Protein AF-A0A6L9F0Z8-F1 (afdb_monomer_lite)

pLDDT: mean 82.61, std 17.64, range [38.12, 96.25]

Foldseek 3Di:
DDDDDDDPPPPPPPPPPPPDDDLLVLLLLVLVLVLLVVVLVVCVVVVNPCSVVSVVVSVVSVVVSVVVVCVVQVDPVSVVSSVVSNVVNNVPND

Sequence (94 aa):
MKKRIQILLIAVITSLSSCGGSIESDAKKVAELQCEVKELAQKALSGDQSALSESQKLANKANTLTQQLQKKYTTIEDRQKFQQAIIKASQKCN

Radius of gyration: 20.58 Å; chains: 1; bounding box: 58×41×50 Å

Secondary structure (DSSP, 8-state):
------------------SS--HHHHHHHHHHHHHHHHHHHHHHHTT-THHHHHHHHHHHHHHHHHHHHHHH--SHHHHHHHHHHHHHHHTT--

Structure (mmCIF, N/CA/C/O backbone):
data_AF-A0A6L9F0Z8-F1
#
_entry.id   AF-A0A6L9F0Z8-F1
#
loop_
_atom_site.group_PDB
_atom_site.id
_atom_site.type_symbol
_atom_site.label_atom_id
_atom_site.label_alt_id
_atom_site.label_comp_id
_atom_site.label_asym_id
_atom_site.label_entity_id
_atom_site.label_seq_id
_atom_site.pdbx_PDB_ins_code
_atom_site.Cartn_x
_atom_site.Cartn_y
_atom_site.Cartn_z
_atom_site.occupancy
_atom_site.B_iso_or_equiv
_atom_site.auth_seq_id
_atom_site.auth_comp_id
_atom_site.auth_asym_id
_atom_site.auth_atom_id
_atom_site.pdbx_PDB_model_num
ATOM 1 N N . MET A 1 1 ? 38.905 -31.089 -32.658 1.00 38.12 1 MET A N 1
ATOM 2 C CA . MET A 1 1 ? 39.261 -29.722 -33.102 1.00 38.12 1 MET A CA 1
ATOM 3 C C . MET A 1 1 ? 38.442 -28.722 -32.299 1.00 38.12 1 MET A C 1
ATOM 5 O O . MET A 1 1 ? 37.244 -28.606 -32.512 1.00 38.12 1 MET A O 1
ATOM 9 N N . LYS A 1 2 ? 39.074 -28.089 -31.305 1.00 45.91 2 LYS A N 1
ATOM 10 C CA . LYS A 1 2 ? 38.467 -27.095 -30.409 1.00 45.91 2 LYS A CA 1
ATOM 11 C C . LYS A 1 2 ? 38.261 -25.793 -31.192 1.00 45.91 2 LYS A C 1
ATOM 13 O O . LYS A 1 2 ? 39.249 -25.194 -31.611 1.00 45.91 2 LYS A O 1
ATOM 18 N N . LYS A 1 3 ? 37.016 -25.363 -31.411 1.00 52.19 3 LYS A N 1
ATOM 19 C CA . LYS A 1 3 ? 36.708 -24.038 -31.972 1.00 52.19 3 LYS A CA 1
ATOM 20 C C . LYS A 1 3 ? 35.955 -23.213 -30.936 1.00 52.19 3 LYS A C 1
ATOM 22 O O . LYS A 1 3 ? 35.215 -23.737 -30.114 1.00 52.19 3 LYS A O 1
ATOM 27 N N . ARG A 1 4 ? 36.343 -21.947 -30.900 1.00 56.31 4 ARG A N 1
ATOM 28 C CA . ARG A 1 4 ? 36.420 -21.096 -29.721 1.00 56.31 4 ARG A CA 1
ATOM 29 C C . ARG A 1 4 ? 35.069 -20.468 -29.399 1.00 56.31 4 ARG A C 1
ATOM 31 O O . ARG A 1 4 ? 34.335 -20.061 -30.289 1.00 56.31 4 ARG A O 1
ATOM 38 N N . ILE A 1 5 ? 34.817 -20.385 -28.101 1.00 60.69 5 ILE A N 1
ATOM 39 C CA . ILE A 1 5 ? 33.778 -19.609 -27.435 1.00 60.69 5 ILE A CA 1
ATOM 40 C C . ILE A 1 5 ? 33.847 -18.148 -27.910 1.00 60.69 5 ILE A C 1
ATOM 42 O O . ILE A 1 5 ? 34.891 -17.514 -27.770 1.00 60.69 5 ILE A O 1
ATOM 46 N N . GLN A 1 6 ? 32.739 -17.608 -28.420 1.00 53.66 6 GLN A N 1
ATOM 47 C CA . GLN A 1 6 ? 32.493 -16.165 -28.451 1.00 53.66 6 GLN A CA 1
ATOM 48 C C . GLN A 1 6 ? 31.175 -15.882 -27.732 1.00 53.66 6 GLN A C 1
ATOM 50 O O . GLN A 1 6 ? 30.091 -15.886 -28.304 1.00 53.66 6 GLN A O 1
ATOM 55 N N . ILE A 1 7 ? 31.316 -15.699 -26.423 1.00 53.94 7 ILE A N 1
ATOM 56 C CA . ILE A 1 7 ? 30.322 -15.120 -25.528 1.00 53.94 7 ILE A CA 1
ATOM 57 C C . ILE A 1 7 ? 30.168 -13.645 -25.925 1.00 53.94 7 ILE A C 1
ATOM 59 O O . ILE A 1 7 ? 31.090 -12.855 -25.736 1.00 53.94 7 ILE A O 1
ATOM 63 N N . LEU A 1 8 ? 29.018 -13.276 -26.486 1.00 47.78 8 LEU A N 1
ATOM 64 C CA . LEU A 1 8 ? 28.619 -11.884 -26.707 1.00 47.78 8 LEU A CA 1
ATOM 65 C C . LEU A 1 8 ? 27.695 -11.475 -25.551 1.00 47.78 8 LEU A C 1
ATOM 67 O O . LEU A 1 8 ? 26.472 -11.511 -25.642 1.00 47.78 8 LEU A O 1
ATOM 71 N N . LEU A 1 9 ? 28.324 -11.166 -24.416 1.00 52.41 9 LEU A N 1
ATOM 72 C CA . LEU A 1 9 ? 27.694 -10.670 -23.193 1.00 52.41 9 LEU A CA 1
ATOM 73 C C . LEU A 1 9 ? 27.625 -9.140 -23.288 1.00 52.41 9 LEU A C 1
ATOM 75 O O . LEU A 1 9 ? 28.506 -8.435 -22.805 1.00 52.41 9 LEU A O 1
ATOM 79 N N . ILE A 1 10 ? 26.595 -8.613 -23.951 1.00 54.41 10 ILE A N 1
ATOM 80 C CA . ILE A 1 10 ? 26.275 -7.181 -23.876 1.00 54.41 10 ILE A CA 1
ATOM 81 C C . ILE A 1 10 ? 25.297 -7.010 -22.716 1.00 54.41 10 ILE A C 1
ATOM 83 O O . ILE A 1 10 ? 24.084 -6.960 -22.889 1.00 54.41 10 ILE A O 1
ATOM 87 N N . ALA A 1 11 ? 25.851 -6.981 -21.506 1.00 55.72 11 ALA A N 1
ATOM 88 C CA . ALA A 1 11 ? 25.152 -6.567 -20.300 1.00 55.72 11 ALA A CA 1
ATOM 89 C C . ALA A 1 11 ? 25.772 -5.253 -19.826 1.00 55.72 11 ALA A C 1
ATOM 91 O O . ALA A 1 11 ? 26.683 -5.239 -19.004 1.00 55.72 11 ALA A O 1
ATOM 92 N N . VAL A 1 12 ? 25.281 -4.141 -20.368 1.00 57.12 12 VAL A N 1
ATOM 93 C CA . VAL A 1 12 ? 25.471 -2.820 -19.763 1.00 57.12 12 VAL A CA 1
ATOM 94 C C . VAL A 1 12 ? 24.112 -2.138 -19.750 1.00 57.12 12 VAL A C 1
ATOM 96 O O . VAL A 1 12 ? 23.808 -1.269 -20.559 1.00 57.12 12 VAL A O 1
ATOM 99 N N . ILE A 1 13 ? 23.264 -2.583 -18.826 1.00 59.38 13 ILE A N 1
ATOM 100 C CA . ILE A 1 13 ? 22.201 -1.731 -18.306 1.00 59.38 13 ILE A CA 1
ATOM 101 C C . ILE A 1 13 ? 22.846 -1.063 -17.103 1.00 59.38 13 ILE A C 1
ATOM 103 O O . ILE A 1 13 ? 22.962 -1.663 -16.035 1.00 59.38 13 ILE A O 1
ATOM 107 N N . THR A 1 14 ? 23.370 0.143 -17.309 1.00 50.31 14 THR A N 1
ATOM 108 C CA . THR A 1 14 ? 23.801 1.011 -16.218 1.00 50.31 14 THR A CA 1
ATOM 109 C C . THR A 1 14 ? 22.593 1.231 -15.325 1.00 50.31 14 THR A C 1
ATOM 111 O O . THR A 1 14 ? 21.691 2.005 -15.645 1.00 50.31 14 THR A O 1
ATOM 114 N N . SER A 1 15 ? 22.568 0.492 -14.223 1.00 44.81 15 SER A N 1
ATOM 115 C CA . SER A 1 15 ? 21.718 0.729 -13.077 1.00 44.81 15 SER A CA 1
ATOM 116 C C . SER A 1 15 ? 21.901 2.183 -12.667 1.00 44.81 15 SER A C 1
ATOM 118 O O . SER A 1 15 ? 22.891 2.541 -12.030 1.00 44.81 15 SER A O 1
ATOM 120 N N . LEU A 1 16 ? 20.942 3.015 -13.064 1.00 45.00 16 LEU A N 1
ATOM 121 C CA . LEU A 1 16 ? 20.627 4.264 -12.397 1.00 45.00 16 LEU A CA 1
ATOM 122 C C . LEU A 1 16 ? 20.307 3.896 -10.948 1.00 45.00 16 LEU A C 1
ATOM 124 O O . LEU A 1 16 ? 19.157 3.643 -10.594 1.00 45.00 16 LEU A O 1
ATOM 128 N N . SER A 1 17 ? 21.336 3.810 -10.107 1.00 47.62 17 SER A N 1
ATOM 129 C CA . SER A 1 17 ? 21.202 3.799 -8.658 1.00 47.62 17 SER A CA 1
ATOM 130 C C . SER A 1 17 ? 20.710 5.181 -8.248 1.00 47.62 17 SER A C 1
ATOM 132 O O . SER A 1 17 ? 21.466 6.037 -7.798 1.00 47.62 17 SER A O 1
ATOM 134 N N . SER A 1 18 ? 19.420 5.411 -8.496 1.00 41.78 18 SER A N 1
ATOM 135 C CA . SER A 1 18 ? 18.651 6.491 -7.910 1.00 41.78 18 SER A CA 1
ATOM 136 C C . SER A 1 18 ? 18.803 6.370 -6.399 1.00 41.78 18 SER A C 1
ATOM 138 O O . SER A 1 18 ? 18.514 5.320 -5.823 1.00 41.78 18 SER A O 1
ATOM 140 N N . CYS A 1 19 ? 19.270 7.439 -5.760 1.00 49.19 19 CYS A N 1
ATOM 141 C CA . CYS A 1 19 ? 19.320 7.610 -4.310 1.00 49.19 19 CYS A CA 1
ATOM 142 C C . CYS A 1 19 ? 17.906 7.697 -3.691 1.00 49.19 19 CYS A C 1
ATOM 144 O O . CYS A 1 19 ? 17.604 8.611 -2.930 1.00 49.19 19 CYS A O 1
ATOM 146 N N . GLY A 1 20 ? 17.012 6.769 -4.030 1.00 50.34 20 GLY A N 1
ATOM 147 C CA . GLY A 1 20 ? 15.671 6.628 -3.478 1.00 50.34 20 GLY A CA 1
ATOM 148 C C . GLY A 1 20 ? 15.446 5.159 -3.152 1.00 50.34 20 GLY A C 1
ATOM 149 O O . GLY A 1 20 ? 15.610 4.329 -4.034 1.00 50.34 20 GLY A O 1
ATOM 150 N N . GLY A 1 21 ? 15.091 4.850 -1.898 1.00 63.72 21 GLY A N 1
ATOM 151 C CA . GLY A 1 21 ? 15.168 3.521 -1.253 1.00 63.72 21 GLY A CA 1
ATOM 152 C C . GLY A 1 21 ? 14.771 2.268 -2.062 1.00 63.72 21 GLY A C 1
ATOM 153 O O . GLY A 1 21 ? 14.140 2.337 -3.107 1.00 63.72 21 GLY A O 1
ATOM 154 N N . SER A 1 22 ? 15.136 1.080 -1.575 1.00 86.44 22 SER A N 1
ATOM 155 C CA . SER A 1 22 ? 14.879 -0.191 -2.283 1.00 86.44 22 SER A CA 1
ATOM 156 C C . SER A 1 22 ? 13.392 -0.409 -2.618 1.00 86.44 22 SER A C 1
ATOM 158 O O . SER A 1 22 ? 12.512 -0.021 -1.845 1.00 86.44 22 SER A O 1
ATOM 160 N N . ILE A 1 23 ? 13.125 -1.117 -3.727 1.00 90.19 23 ILE A N 1
ATOM 161 C CA . ILE A 1 23 ? 11.808 -1.680 -4.086 1.00 90.19 23 ILE A CA 1
ATOM 162 C C . ILE A 1 23 ? 11.145 -2.374 -2.892 1.00 90.19 23 ILE A C 1
ATOM 164 O O . ILE A 1 23 ? 9.945 -2.231 -2.678 1.00 90.19 23 ILE A O 1
ATOM 168 N N . GLU A 1 24 ? 11.928 -3.079 -2.079 1.00 91.50 24 GLU A N 1
ATOM 169 C CA . GLU A 1 24 ? 11.428 -3.788 -0.900 1.00 91.50 24 GLU A CA 1
ATOM 170 C C . GLU A 1 24 ? 10.938 -2.835 0.196 1.00 91.50 24 GLU A C 1
ATOM 172 O O . GLU A 1 24 ? 9.936 -3.108 0.853 1.00 91.50 24 GLU A O 1
ATOM 177 N N . SER A 1 25 ? 11.620 -1.702 0.388 1.00 92.50 25 SER A N 1
ATOM 178 C CA . SER A 1 25 ? 11.228 -0.697 1.381 1.00 92.50 25 SER A CA 1
ATOM 179 C C . SER A 1 25 ? 9.933 -0.008 0.973 1.00 92.50 25 SER A C 1
ATOM 181 O O . SER A 1 25 ? 9.037 0.163 1.796 1.00 92.50 25 SER A O 1
ATOM 183 N N . ASP A 1 26 ? 9.801 0.343 -0.302 1.00 93.62 26 ASP A N 1
ATOM 184 C CA . ASP A 1 26 ? 8.578 0.957 -0.805 1.00 93.62 26 ASP A CA 1
ATOM 185 C C . ASP A 1 26 ? 7.407 -0.032 -0.823 1.00 93.62 26 ASP A C 1
ATOM 187 O O . ASP A 1 26 ? 6.284 0.332 -0.474 1.00 93.62 26 ASP A O 1
ATOM 191 N N . ALA A 1 27 ? 7.670 -1.303 -1.131 1.00 93.50 27 ALA A N 1
ATOM 192 C CA . ALA A 1 27 ? 6.671 -2.359 -1.037 1.00 93.50 27 ALA A CA 1
ATOM 193 C C . ALA A 1 27 ? 6.196 -2.563 0.406 1.00 93.50 27 ALA A C 1
ATOM 195 O O . ALA A 1 27 ? 5.005 -2.763 0.633 1.00 93.50 27 ALA A O 1
ATOM 196 N N . LYS A 1 28 ? 7.104 -2.450 1.387 1.00 93.38 28 LYS A N 1
ATOM 197 C CA . LYS A 1 28 ? 6.760 -2.493 2.814 1.00 93.38 28 LYS A CA 1
ATOM 198 C C . LYS A 1 28 ? 5.802 -1.366 3.197 1.00 93.38 28 LYS A C 1
ATOM 200 O O . LYS A 1 28 ? 4.820 -1.643 3.868 1.00 93.38 28 LYS A O 1
ATOM 205 N N . LYS A 1 29 ? 6.023 -0.139 2.712 1.00 94.12 29 LYS A N 1
ATOM 206 C CA . LYS A 1 29 ? 5.110 0.994 2.966 1.00 94.12 29 LYS A CA 1
ATOM 207 C C . LYS A 1 29 ? 3.711 0.739 2.401 1.00 94.12 29 LYS A C 1
ATOM 209 O O . LYS A 1 29 ? 2.721 1.049 3.051 1.00 94.12 29 LYS A O 1
ATOM 214 N N . VAL A 1 30 ? 3.615 0.166 1.197 1.00 93.94 30 VAL A N 1
ATOM 215 C CA . VAL A 1 30 ? 2.314 -0.202 0.608 1.00 93.94 30 VAL A CA 1
ATOM 216 C C . VAL A 1 30 ? 1.640 -1.310 1.417 1.00 93.94 30 VAL A C 1
ATOM 218 O O . VAL A 1 30 ? 0.447 -1.216 1.687 1.00 93.94 30 VAL A O 1
ATOM 221 N N . ALA A 1 31 ? 2.390 -2.332 1.828 1.00 93.56 31 ALA A N 1
ATOM 222 C CA . ALA A 1 31 ? 1.870 -3.402 2.674 1.00 93.56 31 ALA A CA 1
ATOM 223 C C . ALA A 1 31 ? 1.378 -2.872 4.032 1.00 93.56 31 ALA A C 1
ATOM 225 O O . ALA A 1 31 ? 0.293 -3.237 4.464 1.00 93.56 31 ALA A O 1
ATOM 226 N N . GLU A 1 32 ? 2.117 -1.959 4.668 1.00 93.62 32 GLU A N 1
ATOM 227 C CA . GLU A 1 32 ? 1.711 -1.299 5.918 1.00 93.62 32 GLU A CA 1
ATOM 228 C C . GLU A 1 32 ? 0.383 -0.550 5.752 1.00 93.62 32 GLU A C 1
ATOM 230 O O . GLU A 1 32 ? -0.513 -0.723 6.573 1.00 93.62 32 GLU A O 1
ATOM 235 N N . LEU A 1 33 ? 0.191 0.184 4.647 1.00 94.56 33 LEU A N 1
ATOM 236 C CA . LEU A 1 33 ? -1.100 0.817 4.353 1.00 94.56 33 LEU A CA 1
ATOM 237 C C . LEU A 1 33 ? -2.228 -0.212 4.203 1.00 94.56 33 LEU A C 1
ATOM 239 O O . LEU A 1 33 ? -3.338 0.034 4.664 1.00 94.56 33 LEU A O 1
ATOM 243 N N . GLN A 1 34 ? -1.965 -1.363 3.578 1.00 91.88 34 GLN A N 1
ATOM 244 C CA . GLN A 1 34 ? -2.955 -2.440 3.486 1.00 91.88 34 GLN A CA 1
ATOM 245 C C . GLN A 1 34 ? -3.288 -3.031 4.861 1.00 91.88 34 GLN A C 1
ATOM 247 O O . GLN A 1 34 ? -4.449 -3.365 5.099 1.00 91.88 34 GLN A O 1
ATOM 252 N N . CYS A 1 35 ? -2.312 -3.139 5.768 1.00 92.81 35 CYS A N 1
ATOM 253 C CA . CYS A 1 35 ? -2.575 -3.540 7.149 1.00 92.81 35 CYS A CA 1
ATOM 254 C C . CYS A 1 35 ? -3.431 -2.481 7.869 1.00 92.81 35 CYS A C 1
ATOM 256 O O . CYS A 1 35 ? -4.460 -2.834 8.440 1.00 92.81 35 CYS A O 1
ATOM 258 N N . GLU A 1 36 ? -3.071 -1.192 7.768 1.00 93.44 36 GLU A N 1
ATOM 259 C CA . GLU A 1 36 ? -3.827 -0.077 8.370 1.00 93.44 36 GLU A CA 1
ATOM 260 C C . GLU A 1 36 ? -5.293 -0.081 7.883 1.00 93.44 36 GLU A C 1
ATOM 262 O O . GLU A 1 36 ? -6.202 0.160 8.673 1.00 93.44 36 GLU A O 1
ATOM 267 N N . VAL A 1 37 ? -5.565 -0.434 6.615 1.00 92.75 37 VAL A N 1
ATOM 268 C CA . VAL A 1 37 ? -6.946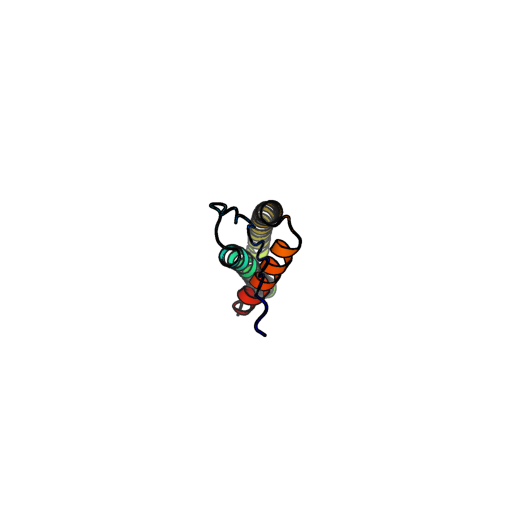 -0.594 6.106 1.00 92.75 37 VAL A CA 1
ATOM 269 C C . VAL A 1 37 ? -7.703 -1.702 6.849 1.00 92.75 37 VAL A C 1
ATOM 271 O O . VAL A 1 37 ? -8.877 -1.520 7.176 1.00 92.75 37 VAL A O 1
ATOM 274 N N . LYS A 1 38 ? -7.068 -2.852 7.112 1.00 91.25 38 LYS A N 1
ATOM 275 C CA . LYS A 1 38 ? -7.710 -3.967 7.831 1.00 91.25 38 LYS A CA 1
ATOM 276 C C . LYS A 1 38 ? -8.020 -3.593 9.278 1.00 91.25 38 LYS A C 1
ATOM 278 O O . LYS A 1 38 ? -9.130 -3.847 9.741 1.00 91.25 38 LYS A O 1
ATOM 283 N N . GLU A 1 39 ? -7.070 -2.969 9.970 1.00 92.31 39 GLU A N 1
ATOM 284 C CA . GLU A 1 39 ? -7.263 -2.484 11.342 1.00 92.31 39 GLU A CA 1
ATOM 285 C C . GLU A 1 39 ? -8.404 -1.469 11.408 1.00 92.31 39 GLU A C 1
ATOM 287 O O . GLU A 1 39 ? -9.283 -1.547 12.266 1.00 92.31 39 GLU A O 1
ATOM 292 N N . LEU A 1 40 ? -8.438 -0.551 10.445 1.00 94.44 40 LEU A N 1
ATOM 293 C CA . LEU A 1 40 ? -9.476 0.457 10.351 1.00 94.44 40 LEU A CA 1
ATOM 294 C C . LEU A 1 40 ? -10.860 -0.145 10.092 1.00 94.44 40 LEU A C 1
ATOM 296 O O . LEU A 1 40 ? -11.850 0.313 10.661 1.00 94.44 40 LEU A O 1
ATOM 300 N N . ALA A 1 41 ? -10.934 -1.188 9.263 1.00 92.06 41 ALA A N 1
ATOM 301 C CA . ALA A 1 41 ? -12.168 -1.932 9.060 1.00 92.06 41 ALA A CA 1
ATOM 302 C C . ALA A 1 41 ? -12.649 -2.574 10.370 1.00 92.06 41 ALA A C 1
ATOM 304 O O . ALA A 1 41 ? -13.838 -2.511 10.673 1.00 92.06 41 ALA A O 1
ATOM 305 N N . GLN A 1 42 ? -11.744 -3.124 11.187 1.00 93.06 42 GLN A N 1
ATOM 306 C CA . GLN A 1 42 ? -12.112 -3.657 12.502 1.00 93.06 42 GLN A CA 1
ATOM 307 C C . GLN A 1 42 ? -12.597 -2.569 13.463 1.00 93.06 42 GLN A C 1
ATOM 309 O O . GLN A 1 42 ? -13.633 -2.757 14.098 1.00 93.06 42 GLN A O 1
ATOM 314 N N . LYS A 1 43 ? -11.924 -1.413 13.508 1.00 93.44 43 LYS A N 1
ATOM 315 C CA . LYS A 1 43 ? -12.373 -0.244 14.284 1.00 93.44 43 LYS A CA 1
ATOM 316 C C . LYS A 1 43 ? -13.777 0.210 13.878 1.00 93.44 43 LYS A C 1
ATOM 318 O O . LYS A 1 43 ? -14.634 0.449 14.727 1.00 93.44 43 LYS A O 1
ATOM 323 N N . ALA A 1 44 ? -14.040 0.290 12.574 1.00 92.25 44 ALA A N 1
ATOM 324 C CA . ALA A 1 44 ? -15.358 0.652 12.064 1.00 92.25 44 ALA A CA 1
ATOM 325 C C . ALA A 1 44 ? -16.431 -0.367 12.487 1.00 92.25 44 ALA A C 1
ATOM 327 O O . ALA A 1 44 ? -17.514 0.024 12.918 1.00 92.25 44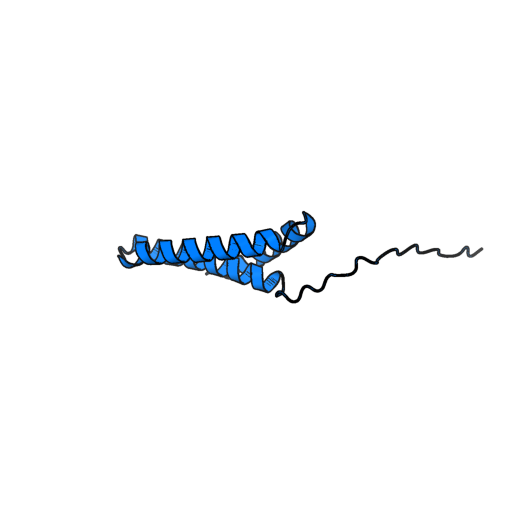 ALA A O 1
ATOM 328 N N . LEU A 1 45 ? -16.119 -1.667 12.425 1.00 93.62 45 LEU A N 1
ATOM 329 C CA . LEU A 1 45 ? -17.020 -2.738 12.865 1.00 93.62 45 LEU A CA 1
ATOM 330 C C . LEU A 1 45 ? -17.261 -2.732 14.381 1.00 93.62 45 LEU A C 1
ATOM 332 O O . LEU A 1 45 ? -18.351 -3.096 14.816 1.00 93.62 45 LEU A O 1
ATOM 336 N N . SER A 1 46 ? -16.291 -2.289 15.184 1.00 95.38 46 SER A N 1
ATOM 337 C CA . SER A 1 46 ? -16.458 -2.121 16.632 1.00 95.38 46 SER A CA 1
ATOM 338 C C . SER A 1 46 ? -17.185 -0.828 17.026 1.00 95.38 46 SER A C 1
ATOM 340 O O . SER A 1 46 ? -17.336 -0.560 18.215 1.00 95.38 46 SER A O 1
ATOM 342 N N . GLY A 1 47 ? -17.624 -0.013 16.059 1.00 92.56 47 GLY A N 1
ATOM 343 C CA . GLY A 1 47 ? -18.307 1.258 16.315 1.00 92.56 47 GLY A CA 1
ATOM 344 C C . GLY A 1 47 ? -17.379 2.394 16.755 1.00 92.56 47 GLY A C 1
ATOM 345 O O . GLY A 1 47 ? -17.845 3.376 17.334 1.00 92.56 47 GLY A O 1
ATOM 346 N N . ASP A 1 48 ? -16.074 2.281 16.497 1.00 94.75 48 ASP A N 1
ATOM 347 C CA . ASP A 1 48 ? -15.105 3.323 16.827 1.00 94.75 48 ASP A CA 1
ATOM 348 C C . ASP A 1 48 ? -15.300 4.543 15.910 1.00 94.75 48 ASP A C 1
ATOM 350 O O . ASP A 1 48 ? -15.121 4.486 14.690 1.00 94.75 48 ASP A O 1
ATOM 354 N N . GLN A 1 49 ? -15.652 5.680 16.512 1.00 90.50 49 GLN A N 1
ATOM 355 C CA . GLN A 1 49 ? -15.910 6.932 15.799 1.00 90.50 49 GLN A CA 1
ATOM 356 C C . GLN A 1 49 ? -14.641 7.547 15.183 1.00 90.50 49 GLN A C 1
ATOM 358 O O . GLN A 1 49 ? -14.737 8.363 14.262 1.00 90.50 49 GLN A O 1
ATOM 363 N N . SER A 1 50 ? -13.447 7.147 15.636 1.00 93.75 50 SER A N 1
ATOM 364 C CA . SER A 1 50 ? -12.175 7.586 15.052 1.00 93.75 50 SER A CA 1
ATOM 365 C C . SER A 1 50 ? -11.941 7.017 13.650 1.00 93.75 50 SER A C 1
ATOM 367 O O . SER A 1 50 ? -11.227 7.649 12.860 1.00 93.75 50 SER A O 1
ATOM 369 N N . ALA A 1 51 ? -12.600 5.902 13.301 1.00 92.50 51 ALA A N 1
ATOM 370 C CA . ALA A 1 51 ? -12.396 5.180 12.048 1.00 92.50 51 ALA A CA 1
ATOM 371 C C . ALA A 1 51 ? -12.615 6.064 10.810 1.00 92.50 51 ALA A C 1
ATOM 373 O O . ALA A 1 51 ? -11.865 5.985 9.838 1.00 92.50 51 ALA A O 1
ATOM 374 N N . LEU A 1 52 ? -13.586 6.982 10.849 1.00 89.19 52 LEU A N 1
ATOM 375 C CA . LEU A 1 52 ? -13.813 7.904 9.735 1.00 89.19 52 LEU A CA 1
ATOM 376 C C . LEU A 1 52 ? -12.631 8.870 9.552 1.00 89.19 52 LEU A C 1
ATOM 378 O O . LEU A 1 52 ? -12.124 9.031 8.442 1.00 89.19 52 LEU A O 1
ATOM 382 N N . SER A 1 53 ? -12.148 9.481 10.635 1.00 93.25 53 SER A N 1
ATOM 383 C CA . SER A 1 53 ? -11.030 10.434 10.575 1.00 93.25 53 SER A CA 1
ATOM 384 C C . SER A 1 53 ? -9.706 9.765 10.179 1.00 93.25 53 SER A C 1
ATOM 386 O O . SER A 1 53 ? -8.916 10.326 9.414 1.00 93.25 53 SER A O 1
ATOM 388 N N . GLU A 1 54 ? -9.471 8.543 10.659 1.00 94.12 54 GLU A N 1
ATOM 389 C CA . GLU A 1 54 ? -8.299 7.743 10.319 1.00 94.12 54 GLU A CA 1
ATOM 390 C C . GLU A 1 54 ? -8.355 7.256 8.864 1.00 94.12 54 GLU A C 1
ATOM 392 O O . GLU A 1 54 ? -7.329 7.301 8.183 1.00 94.12 54 GLU A O 1
ATOM 397 N N . SER A 1 55 ? -9.546 6.931 8.336 1.00 92.19 55 SER A N 1
ATOM 398 C CA . SER A 1 55 ? -9.739 6.590 6.914 1.00 92.19 55 SER A CA 1
ATOM 399 C C . SER A 1 55 ? -9.250 7.691 5.985 1.00 92.19 55 SER A C 1
ATOM 401 O O . SER A 1 55 ? -8.567 7.430 4.994 1.00 92.19 55 SER A O 1
ATOM 403 N N . GLN A 1 56 ? -9.528 8.944 6.340 1.00 94.00 56 GLN A N 1
ATOM 404 C CA . GLN A 1 56 ? -9.170 10.075 5.504 1.00 94.00 56 GLN A CA 1
ATOM 405 C C . GLN A 1 56 ? -7.666 10.357 5.554 1.00 94.00 56 GLN A C 1
ATOM 407 O O . GLN A 1 56 ? -7.048 10.640 4.525 1.00 94.00 56 GLN A O 1
ATOM 412 N N . LYS A 1 57 ? -7.043 10.203 6.730 1.00 94.88 57 LYS A N 1
ATOM 413 C CA . LYS A 1 57 ? -5.578 10.261 6.867 1.00 94.88 57 LYS A CA 1
ATOM 414 C C . LYS A 1 57 ? -4.906 9.161 6.049 1.00 94.88 57 LYS A C 1
ATOM 416 O O . LYS A 1 57 ? -3.937 9.436 5.341 1.00 94.88 57 LYS A O 1
AT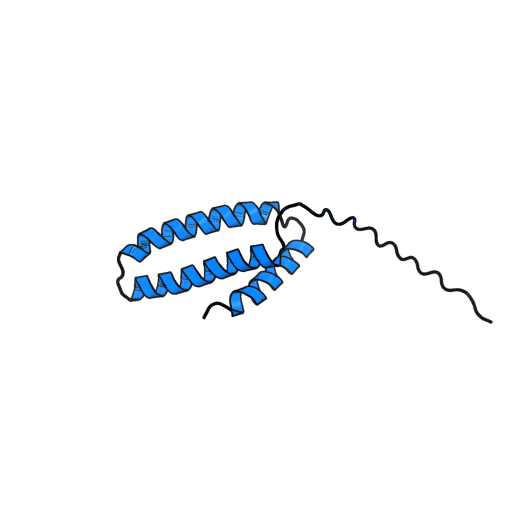OM 421 N N . LEU A 1 58 ? -5.437 7.943 6.116 1.00 95.19 58 LEU A N 1
ATOM 422 C CA . LEU A 1 58 ? -4.922 6.793 5.386 1.00 95.19 58 LEU A CA 1
ATOM 423 C C . LEU A 1 58 ? -5.035 6.989 3.869 1.00 95.19 58 LEU A C 1
ATOM 425 O O . LEU A 1 58 ? -4.059 6.777 3.152 1.00 95.19 58 LEU A O 1
ATOM 429 N N . ALA A 1 59 ? -6.172 7.498 3.387 1.00 94.69 59 ALA A N 1
ATOM 430 C CA . ALA A 1 59 ? -6.368 7.847 1.981 1.00 94.69 59 ALA A CA 1
ATOM 431 C C . ALA A 1 59 ? -5.352 8.897 1.496 1.00 94.69 59 ALA A C 1
ATOM 433 O O . ALA A 1 59 ? -4.768 8.753 0.422 1.00 94.69 59 ALA A O 1
ATOM 434 N N . ASN A 1 60 ? -5.068 9.922 2.307 1.00 95.56 60 ASN A N 1
ATOM 435 C CA . ASN A 1 60 ? -4.069 10.942 1.974 1.00 95.56 60 ASN A CA 1
ATOM 436 C C . ASN A 1 60 ? -2.641 10.372 1.916 1.00 95.56 60 ASN A C 1
ATOM 438 O O . ASN A 1 60 ? -1.891 10.686 0.983 1.00 95.56 60 ASN A O 1
ATOM 442 N N . LYS A 1 61 ? -2.266 9.504 2.870 1.00 94.88 61 LYS A N 1
ATOM 443 C CA . LYS A 1 61 ? -0.984 8.777 2.834 1.00 94.88 61 LYS A CA 1
ATOM 444 C C . LYS A 1 61 ? -0.882 7.918 1.569 1.00 94.88 61 LYS A C 1
ATOM 446 O O . LYS A 1 61 ? 0.129 7.982 0.871 1.00 94.88 61 LYS A O 1
ATOM 451 N N . ALA A 1 62 ? -1.935 7.165 1.249 1.00 94.38 62 ALA A N 1
ATOM 452 C CA . ALA A 1 62 ? -1.984 6.288 0.084 1.00 94.38 62 ALA A CA 1
ATOM 453 C C . ALA A 1 62 ? -1.872 7.064 -1.234 1.00 94.38 62 ALA A C 1
ATOM 455 O O . ALA A 1 62 ? -1.097 6.672 -2.107 1.00 94.38 62 ALA A O 1
ATOM 456 N N . ASN A 1 63 ? -2.566 8.198 -1.364 1.00 96.25 63 ASN A N 1
ATOM 457 C CA . ASN A 1 63 ? -2.461 9.067 -2.537 1.00 96.25 63 ASN A CA 1
ATOM 458 C C . ASN A 1 63 ? -1.047 9.631 -2.703 1.00 96.25 63 ASN A C 1
ATOM 460 O O . ASN A 1 63 ? -0.478 9.566 -3.793 1.00 96.25 63 ASN A O 1
ATOM 464 N N . THR A 1 64 ? -0.454 10.135 -1.618 1.00 95.06 64 THR A N 1
ATOM 465 C CA . THR A 1 64 ? 0.911 10.683 -1.635 1.00 95.06 64 THR A CA 1
ATOM 466 C C . THR A 1 64 ? 1.923 9.620 -2.049 1.00 95.06 64 THR A C 1
ATOM 468 O O . THR A 1 64 ? 2.745 9.848 -2.938 1.00 95.06 64 THR A O 1
ATOM 471 N N . LEU A 1 65 ? 1.837 8.433 -1.444 1.00 93.62 65 LEU A N 1
ATOM 472 C CA . LEU A 1 65 ? 2.721 7.323 -1.767 1.00 93.62 65 LEU A CA 1
ATOM 473 C C . LEU A 1 65 ? 2.517 6.867 -3.219 1.00 93.62 65 LEU A C 1
ATOM 475 O O . LEU A 1 65 ? 3.490 6.720 -3.949 1.00 93.62 65 LEU A O 1
ATOM 479 N N . THR A 1 66 ? 1.273 6.738 -3.683 1.00 91.81 66 THR A N 1
ATOM 480 C CA . THR A 1 66 ? 0.961 6.359 -5.073 1.00 91.81 66 THR A CA 1
ATOM 481 C C . THR A 1 66 ? 1.614 7.308 -6.076 1.00 91.81 66 THR A C 1
ATOM 483 O O . THR A 1 66 ? 2.260 6.849 -7.016 1.00 91.81 66 THR A O 1
ATOM 486 N N . GLN A 1 67 ? 1.530 8.622 -5.853 1.00 93.19 67 GLN A N 1
ATOM 487 C CA . GLN A 1 67 ? 2.166 9.610 -6.729 1.00 93.19 67 GLN A CA 1
ATOM 488 C C . GLN A 1 67 ? 3.697 9.493 -6.744 1.00 93.19 67 GLN A C 1
ATOM 490 O O . GLN A 1 67 ? 4.317 9.674 -7.793 1.00 93.19 67 GLN A O 1
ATOM 495 N N . GLN A 1 68 ? 4.324 9.187 -5.602 1.00 91.50 68 GLN A N 1
ATOM 496 C CA . GLN A 1 68 ? 5.772 8.959 -5.531 1.00 91.50 68 GLN A CA 1
ATOM 497 C C . GLN A 1 68 ? 6.176 7.693 -6.296 1.00 91.50 68 GLN A C 1
ATOM 499 O O . GLN A 1 68 ? 7.123 7.717 -7.083 1.00 91.50 68 GLN A O 1
ATOM 504 N N . LEU A 1 69 ? 5.436 6.600 -6.109 1.00 91.12 69 LEU A N 1
ATOM 5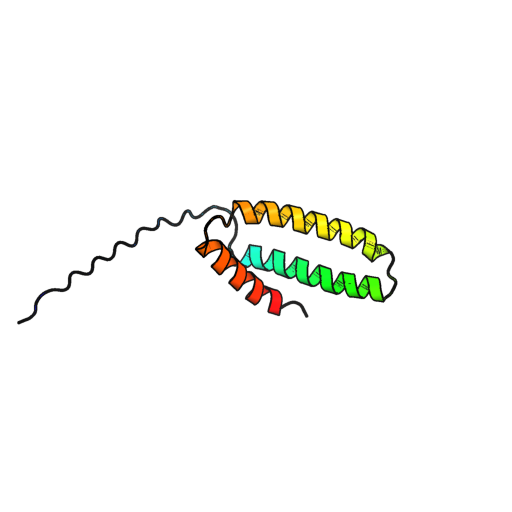05 C CA . LEU A 1 69 ? 5.746 5.303 -6.708 1.00 91.12 69 LEU A CA 1
ATOM 506 C C . LEU A 1 69 ? 5.486 5.279 -8.219 1.00 91.12 69 LEU A C 1
ATOM 508 O O . LEU A 1 69 ? 6.277 4.698 -8.957 1.00 91.12 69 LEU A O 1
ATOM 512 N N . GLN A 1 70 ? 4.438 5.956 -8.701 1.00 89.44 70 GLN A N 1
ATOM 513 C CA . GLN A 1 70 ? 4.154 6.092 -10.137 1.00 89.44 70 GLN A CA 1
ATOM 514 C C . GLN A 1 70 ? 5.296 6.778 -10.893 1.00 89.44 70 GLN A C 1
ATOM 516 O O . GLN A 1 70 ? 5.619 6.388 -12.013 1.00 89.44 70 GLN A O 1
ATOM 521 N N . LYS A 1 71 ? 5.935 7.776 -10.272 1.00 90.12 71 LYS A N 1
ATOM 522 C CA . LYS A 1 71 ? 7.110 8.454 -10.839 1.00 90.12 71 LYS A CA 1
ATOM 523 C C . LYS A 1 71 ? 8.367 7.584 -10.793 1.00 90.12 71 LYS A C 1
ATOM 525 O O . LYS A 1 71 ? 9.269 7.786 -11.598 1.00 90.12 71 LYS A O 1
ATOM 530 N N . LYS A 1 72 ? 8.433 6.641 -9.849 1.00 88.75 72 LYS A N 1
ATOM 531 C CA . LYS A 1 72 ? 9.599 5.787 -9.610 1.00 88.75 72 LYS A CA 1
ATOM 532 C C . LYS A 1 72 ? 9.620 4.528 -10.480 1.00 88.75 72 LYS A C 1
ATOM 534 O O . LYS A 1 72 ? 10.687 4.143 -10.940 1.00 88.75 72 LYS A O 1
ATOM 539 N N . TYR A 1 73 ? 8.465 3.905 -10.722 1.00 91.12 73 TYR A N 1
ATOM 540 C CA . TYR A 1 73 ? 8.346 2.630 -11.443 1.00 91.12 73 TYR A CA 1
ATOM 541 C C . TYR A 1 73 ? 7.651 2.807 -12.796 1.00 91.12 73 TYR A C 1
ATOM 543 O O . TYR A 1 73 ? 6.480 2.466 -12.995 1.00 91.12 73 TYR A O 1
ATOM 551 N N . THR A 1 74 ? 8.386 3.378 -13.746 1.00 91.00 74 THR A N 1
ATOM 552 C CA . THR A 1 74 ? 7.855 3.780 -15.056 1.00 91.00 74 THR A CA 1
ATOM 553 C C . THR A 1 74 ? 7.909 2.663 -16.098 1.00 91.00 74 THR A C 1
ATOM 555 O O . THR A 1 74 ? 7.118 2.672 -17.047 1.00 91.00 74 THR A O 1
ATOM 558 N N . THR A 1 75 ? 8.765 1.656 -15.910 1.00 91.69 75 THR A N 1
ATOM 559 C CA . THR A 1 75 ? 8.892 0.516 -16.828 1.00 91.69 75 THR A CA 1
ATOM 560 C C . THR A 1 75 ? 7.963 -0.640 -16.444 1.00 91.69 75 THR A C 1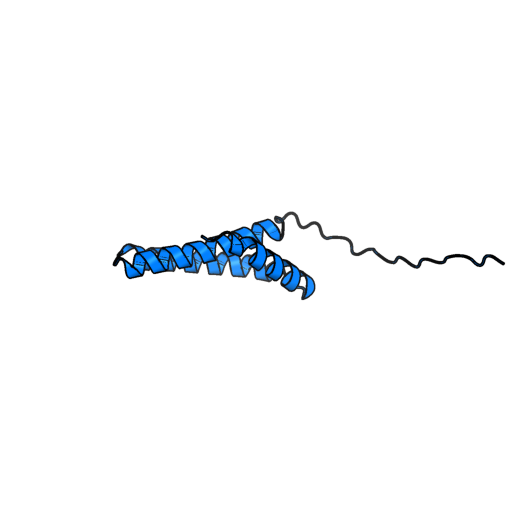
ATOM 562 O O . THR A 1 75 ? 7.488 -0.741 -15.311 1.00 91.69 75 THR A O 1
ATOM 565 N N . ILE A 1 76 ? 7.673 -1.531 -17.400 1.00 92.50 76 ILE A N 1
ATOM 566 C CA . ILE A 1 76 ? 6.884 -2.747 -17.131 1.00 92.50 76 ILE A CA 1
ATOM 567 C C . ILE A 1 76 ? 7.626 -3.655 -16.143 1.00 92.50 76 ILE A C 1
ATOM 569 O O . ILE A 1 76 ? 7.011 -4.163 -15.208 1.00 92.50 76 ILE A O 1
ATOM 573 N N . GLU A 1 77 ? 8.937 -3.822 -16.324 1.00 91.44 77 GLU A N 1
ATOM 574 C CA . GLU A 1 77 ? 9.772 -4.667 -15.468 1.00 91.44 77 GLU A CA 1
ATOM 575 C C . GLU A 1 77 ? 9.797 -4.159 -14.019 1.00 91.44 77 GLU A C 1
ATOM 577 O O . GLU A 1 77 ? 9.599 -4.940 -13.086 1.00 91.44 77 GLU A O 1
ATOM 582 N N . ASP A 1 78 ? 9.958 -2.849 -13.816 1.00 90.06 78 ASP A N 1
ATOM 583 C CA . ASP A 1 78 ? 9.929 -2.248 -12.480 1.00 90.06 78 ASP A CA 1
ATOM 584 C C . ASP A 1 78 ? 8.584 -2.463 -11.795 1.00 90.06 78 ASP A C 1
ATOM 586 O O . ASP A 1 78 ? 8.536 -2.839 -10.624 1.00 90.06 78 ASP A O 1
ATOM 590 N N . ARG A 1 79 ? 7.478 -2.282 -12.530 1.00 89.81 79 ARG A N 1
ATOM 591 C CA . ARG A 1 79 ? 6.132 -2.530 -12.001 1.00 89.81 79 ARG A CA 1
ATOM 592 C C . ARG A 1 79 ? 5.935 -3.990 -11.606 1.00 89.81 79 ARG A C 1
ATOM 594 O O . ARG A 1 79 ? 5.362 -4.247 -10.551 1.00 89.81 79 ARG A O 1
ATOM 601 N N . GLN A 1 80 ? 6.433 -4.937 -12.402 1.00 94.00 80 GLN A N 1
ATOM 602 C CA . GLN A 1 80 ? 6.365 -6.366 -12.079 1.00 94.00 80 GLN A CA 1
ATOM 603 C C . GLN A 1 80 ? 7.169 -6.698 -10.816 1.00 94.00 80 GLN A C 1
ATOM 605 O O . GLN A 1 80 ? 6.643 -7.345 -9.908 1.00 94.00 80 GLN A O 1
ATOM 610 N N . LYS A 1 81 ? 8.415 -6.215 -10.719 1.00 92.94 81 LYS A N 1
ATOM 611 C CA . LYS A 1 81 ? 9.261 -6.399 -9.527 1.00 92.94 81 LYS A CA 1
ATOM 612 C C . LYS A 1 81 ? 8.625 -5.775 -8.289 1.00 92.94 81 LYS A C 1
ATOM 614 O O . LYS A 1 81 ? 8.585 -6.400 -7.230 1.00 92.94 81 LYS A O 1
ATOM 619 N N . PHE A 1 82 ? 8.087 -4.567 -8.427 1.00 93.06 82 PHE A N 1
ATOM 620 C CA . PHE A 1 82 ? 7.408 -3.869 -7.345 1.00 93.06 82 PHE A CA 1
ATOM 621 C C . PHE A 1 82 ? 6.145 -4.607 -6.885 1.00 93.06 82 PHE A C 1
ATOM 623 O O . PHE A 1 82 ? 5.949 -4.798 -5.687 1.00 93.06 82 PHE A O 1
ATOM 630 N N . GLN A 1 83 ? 5.331 -5.114 -7.813 1.00 92.88 83 GLN A N 1
ATOM 631 C CA . GLN A 1 83 ? 4.141 -5.899 -7.488 1.00 92.88 83 GLN A CA 1
ATOM 632 C C . GLN A 1 83 ? 4.489 -7.198 -6.746 1.00 92.88 83 GLN A C 1
ATOM 634 O O . GLN A 1 83 ? 3.851 -7.518 -5.743 1.00 92.88 83 GLN A O 1
ATOM 639 N N . GLN A 1 84 ? 5.527 -7.921 -7.179 1.00 94.00 84 GLN A N 1
ATOM 640 C CA . GLN A 1 84 ? 6.010 -9.107 -6.461 1.00 94.00 84 GLN A CA 1
ATOM 641 C C . GLN A 1 84 ? 6.497 -8.761 -5.048 1.00 94.00 84 GLN A C 1
ATOM 643 O O . GLN A 1 84 ? 6.197 -9.480 -4.092 1.00 94.00 84 GLN A O 1
ATOM 648 N N . ALA A 1 85 ? 7.206 -7.640 -4.897 1.00 94.44 85 ALA A N 1
ATOM 649 C CA . ALA A 1 85 ? 7.660 -7.169 -3.596 1.00 94.44 85 ALA A CA 1
ATOM 650 C C . ALA A 1 85 ? 6.484 -6.810 -2.672 1.00 94.44 85 ALA A C 1
ATOM 652 O O . ALA A 1 85 ? 6.517 -7.175 -1.497 1.00 94.44 85 ALA A O 1
ATOM 653 N N . ILE A 1 86 ? 5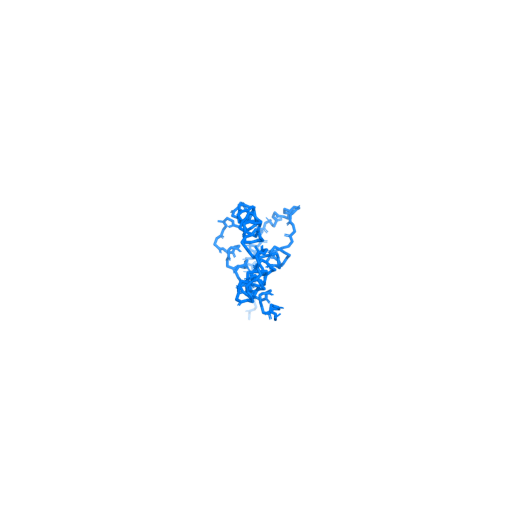.423 -6.172 -3.189 1.00 91.94 86 ILE A N 1
ATOM 654 C CA . ILE A 1 86 ? 4.197 -5.892 -2.421 1.00 91.94 86 ILE A CA 1
ATOM 655 C C . ILE A 1 86 ? 3.558 -7.195 -1.947 1.00 91.94 86 ILE A C 1
ATOM 657 O O . ILE A 1 86 ? 3.248 -7.309 -0.763 1.00 91.94 86 ILE A O 1
ATOM 661 N N . ILE A 1 87 ? 3.390 -8.188 -2.829 1.00 92.38 87 ILE A N 1
ATOM 662 C CA . ILE A 1 87 ? 2.795 -9.488 -2.471 1.00 92.38 87 ILE A CA 1
ATOM 663 C C . ILE A 1 87 ? 3.575 -10.124 -1.315 1.00 92.38 87 ILE A C 1
ATOM 665 O O . ILE A 1 87 ? 2.985 -10.508 -0.307 1.00 92.38 87 ILE A O 1
ATOM 669 N N . LYS A 1 88 ? 4.907 -10.166 -1.420 1.00 92.06 88 LYS A N 1
ATOM 670 C CA . LYS A 1 88 ? 5.782 -10.712 -0.374 1.00 92.06 88 LYS A CA 1
ATOM 671 C C . LYS A 1 88 ? 5.699 -9.919 0.934 1.00 92.06 88 LYS A C 1
ATOM 673 O O . LYS A 1 88 ? 5.710 -10.508 2.011 1.00 92.06 88 LYS A O 1
ATOM 678 N N . ALA A 1 89 ? 5.634 -8.591 0.866 1.00 92.00 89 ALA A N 1
ATOM 679 C CA . ALA A 1 89 ? 5.546 -7.741 2.051 1.00 92.00 89 ALA A CA 1
ATOM 680 C C . ALA A 1 89 ? 4.183 -7.863 2.758 1.00 92.00 89 ALA A C 1
ATOM 682 O O . ALA A 1 89 ? 4.132 -7.888 3.986 1.00 92.00 89 ALA A O 1
ATOM 683 N N . SER A 1 90 ? 3.099 -8.009 1.993 1.00 87.62 90 SER A N 1
ATOM 684 C CA . SER A 1 90 ? 1.716 -8.045 2.497 1.00 87.62 90 SER A CA 1
ATOM 685 C C . SER A 1 90 ? 1.363 -9.352 3.207 1.00 87.62 90 SER A C 1
ATOM 687 O O . SER A 1 90 ? 0.438 -9.381 4.015 1.00 87.62 90 SER A O 1
ATOM 689 N N . GLN A 1 91 ? 2.142 -10.419 2.989 1.00 87.81 91 GLN A N 1
ATOM 690 C CA . GLN A 1 91 ? 2.052 -11.663 3.768 1.00 87.81 91 GLN A CA 1
ATOM 691 C C . GLN A 1 91 ? 2.299 -11.456 5.270 1.00 87.81 91 GLN A C 1
ATOM 693 O O . GLN A 1 91 ? 1.977 -12.332 6.063 1.00 87.81 91 GLN A O 1
ATOM 698 N N . LYS A 1 92 ? 2.885 -10.320 5.666 1.00 77.25 92 LYS A N 1
ATOM 699 C CA . LYS A 1 92 ? 3.169 -9.992 7.066 1.00 77.25 92 LYS A CA 1
ATOM 700 C C . LYS A 1 92 ? 2.039 -9.223 7.761 1.00 77.25 92 LYS A C 1
ATOM 702 O O . LYS A 1 92 ? 2.170 -8.966 8.953 1.00 77.25 92 LYS A O 1
ATOM 707 N N . CYS A 1 93 ? 0.966 -8.852 7.052 1.00 71.81 93 CYS A N 1
ATOM 708 C CA . CYS A 1 93 ? -0.228 -8.285 7.686 1.00 71.81 93 CYS A CA 1
ATOM 709 C C . CYS A 1 93 ? -1.040 -9.407 8.349 1.00 71.81 93 CYS A C 1
ATOM 711 O O . CYS A 1 93 ? -1.873 -10.024 7.672 1.00 71.81 93 CYS A O 1
ATOM 713 N N . ASN A 1 94 ? -0.797 -9.629 9.641 1.00 56.41 94 ASN A N 1
ATOM 714 C CA . ASN A 1 94 ? -1.644 -10.438 10.520 1.00 56.41 94 ASN A CA 1
ATOM 715 C C . ASN A 1 94 ? -2.603 -9.533 11.281 1.00 56.41 94 ASN A C 1
ATOM 717 O O . ASN A 1 94 ? -2.085 -8.653 12.000 1.00 56.41 94 ASN A O 1
#